Protein AF-A0A352RX66-F1 (afdb_monomer_lite)

Radius of gyration: 12.39 Å; chains: 1; bounding box: 28×32×24 Å

Secondary structure (DSSP, 8-state):
---TTTT-SS-----HHHHHHHHHHHHH---HHHHHHHSTT-PPPP----

Foldseek 3Di:
DDDPPPPDPDDDPDDVLQAVLLVCCVPPVDDPVRSCVVVPPYHHDNPPDD

Structure (mmCIF, N/CA/C/O backbone):
data_AF-A0A352RX66-F1
#
_entry.id   AF-A0A352RX66-F1
#
loop_
_atom_site.group_PDB
_atom_site.id
_atom_site.type_symbol
_atom_site.label_atom_id
_atom_site.label_alt_id
_atom_site.label_comp_id
_atom_site.label_asym_id
_atom_site.label_entity_id
_atom_site.label_seq_id
_atom_site.pdbx_PDB_ins_code
_atom_site.Cartn_x
_atom_site.Cartn_y
_atom_site.Cartn_z
_atom_site.occupancy
_atom_site.B_iso_or_equiv
_atom_site.auth_seq_id
_atom_site.auth_comp_id
_atom_site.auth_asym_id
_atom_site.auth_atom_id
_atom_site.pdbx_PDB_model_num
ATOM 1 N N . GLN A 1 1 ? -17.185 5.055 12.630 1.00 59.59 1 GLN A N 1
ATOM 2 C CA . GLN A 1 1 ? -16.172 4.389 11.783 1.00 59.59 1 GLN A CA 1
ATOM 3 C C . GLN A 1 1 ? -14.958 5.311 11.691 1.00 59.59 1 GLN A C 1
ATOM 5 O O . GLN A 1 1 ? -15.114 6.428 11.214 1.00 59.59 1 GLN A O 1
ATOM 10 N N . ALA A 1 2 ? -13.796 4.917 12.221 1.00 67.69 2 ALA A N 1
ATOM 11 C CA . ALA A 1 2 ? -12.577 5.727 12.130 1.00 67.69 2 ALA A CA 1
ATOM 12 C C . ALA A 1 2 ? -11.960 5.566 10.731 1.00 67.69 2 ALA A C 1
ATOM 14 O O . ALA A 1 2 ? -11.838 4.440 10.250 1.00 67.69 2 ALA A O 1
ATOM 15 N N . SER A 1 3 ? -11.613 6.668 10.059 1.00 75.69 3 SER A N 1
ATOM 16 C CA . SER A 1 3 ? -10.874 6.605 8.790 1.00 75.69 3 SER A CA 1
ATOM 17 C C . SER A 1 3 ? -9.367 6.659 9.067 1.00 75.69 3 SER A C 1
ATOM 19 O O . SER A 1 3 ? -8.921 7.270 10.036 1.00 75.69 3 SER A O 1
ATOM 21 N N . LEU A 1 4 ? -8.576 5.985 8.234 1.00 78.25 4 LEU A N 1
ATOM 22 C CA . LEU A 1 4 ? -7.137 5.783 8.451 1.00 78.25 4 LEU A CA 1
ATOM 23 C C . LEU A 1 4 ? -6.331 7.093 8.534 1.00 78.25 4 LEU A C 1
ATOM 25 O O . LEU A 1 4 ? -5.261 7.119 9.131 1.00 78.25 4 LEU A O 1
ATOM 29 N N . ASN A 1 5 ? -6.862 8.172 7.955 1.00 84.00 5 ASN A N 1
ATOM 30 C CA . ASN A 1 5 ? -6.203 9.472 7.867 1.00 84.00 5 ASN A CA 1
A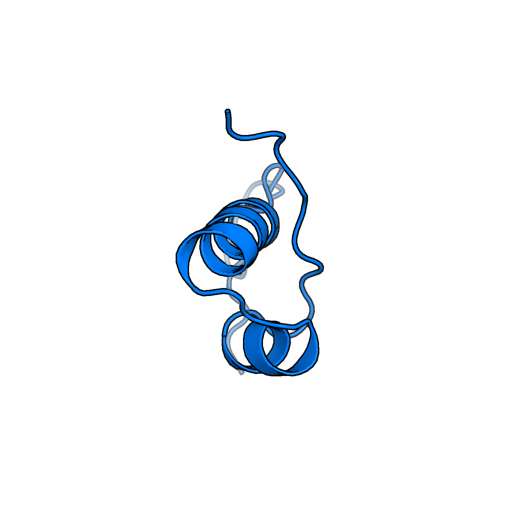TOM 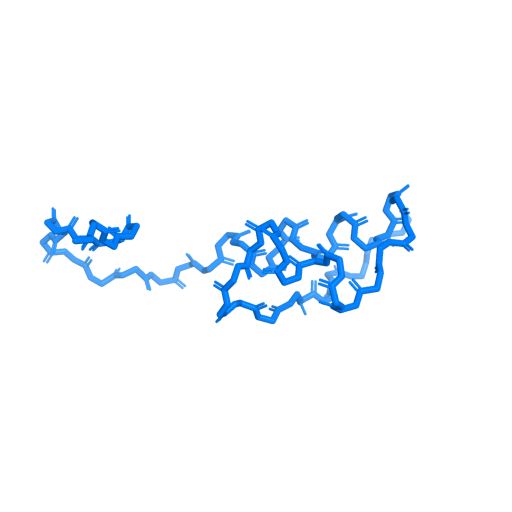31 C C . ASN A 1 5 ? -6.941 10.564 8.661 1.00 84.00 5 ASN A C 1
ATOM 33 O O . ASN A 1 5 ? -6.734 11.745 8.389 1.00 84.00 5 ASN A O 1
ATOM 37 N N . GLN A 1 6 ? -7.810 10.197 9.613 1.00 83.44 6 GLN A N 1
ATOM 38 C CA . GLN A 1 6 ? -8.420 11.195 10.498 1.00 83.44 6 GLN A CA 1
ATOM 39 C C . GLN A 1 6 ? -7.367 11.844 11.407 1.00 83.44 6 GLN A C 1
ATOM 41 O O . GLN A 1 6 ? -6.361 11.220 11.746 1.00 83.44 6 GLN A O 1
ATOM 46 N N . ASN A 1 7 ? -7.642 13.075 11.850 1.00 86.88 7 ASN A N 1
ATOM 47 C CA . ASN A 1 7 ? -6.823 13.830 12.812 1.00 86.88 7 ASN A CA 1
ATOM 48 C C . ASN A 1 7 ? -5.393 14.122 12.324 1.00 86.88 7 ASN A C 1
ATOM 50 O O . ASN A 1 7 ? -4.432 14.026 13.085 1.00 86.88 7 ASN A O 1
ATOM 54 N N . ARG A 1 8 ? -5.243 14.443 11.037 1.00 82.50 8 ARG A N 1
ATOM 55 C CA . ARG A 1 8 ? -3.974 14.895 10.459 1.00 82.50 8 ARG A CA 1
ATOM 56 C C . ARG A 1 8 ? -4.059 16.393 10.203 1.00 82.50 8 ARG A C 1
ATOM 58 O O . ARG A 1 8 ? -4.976 16.833 9.519 1.00 82.50 8 ARG A O 1
ATOM 65 N N . ASP A 1 9 ? -3.068 17.141 10.675 1.00 89.19 9 ASP A N 1
ATOM 66 C CA . ASP A 1 9 ? -2.960 18.582 10.399 1.00 89.19 9 ASP A CA 1
ATOM 67 C C . ASP A 1 9 ? -2.514 18.875 8.952 1.00 89.19 9 ASP A C 1
ATOM 69 O O . ASP A 1 9 ? -2.680 19.984 8.453 1.00 89.19 9 ASP A O 1
ATOM 73 N N . TYR A 1 10 ? -1.971 17.866 8.257 1.00 86.69 10 TYR A N 1
ATOM 74 C CA . TYR A 1 10 ? -1.438 17.964 6.896 1.00 86.69 10 TYR A CA 1
ATOM 75 C C . TYR A 1 10 ? -2.002 16.879 5.969 1.00 86.69 10 TYR A C 1
ATOM 77 O O . TYR A 1 10 ? -2.256 15.753 6.420 1.00 86.69 10 TYR A O 1
ATOM 85 N N . PRO A 1 11 ? -2.144 17.173 4.660 1.00 84.19 11 PRO A N 1
ATOM 86 C CA . PRO A 1 11 ? -2.637 16.208 3.687 1.00 84.19 11 PRO A CA 1
ATOM 87 C C . PRO A 1 11 ? -1.696 15.006 3.554 1.00 84.19 11 PRO A C 1
ATOM 89 O O . PRO A 1 11 ? -0.469 15.126 3.582 1.00 84.19 11 PRO A O 1
ATOM 92 N N . VAL A 1 12 ? -2.281 13.824 3.364 1.00 85.19 12 VAL A N 1
ATOM 93 C CA . VAL A 1 12 ? -1.523 12.604 3.073 1.00 85.19 12 VAL A CA 1
ATOM 94 C C . VAL A 1 12 ? -1.154 12.599 1.595 1.00 85.19 12 VAL A C 1
ATOM 96 O O . VAL A 1 12 ? -2.021 12.494 0.735 1.00 85.19 12 VAL A O 1
ATOM 99 N N . LEU A 1 13 ? 0.142 12.701 1.308 1.00 86.38 13 LEU A N 1
ATOM 100 C CA . LEU A 1 13 ? 0.663 12.734 -0.064 1.00 86.38 13 LEU A CA 1
ATOM 101 C C . LEU A 1 13 ? 1.022 11.345 -0.613 1.00 86.38 13 LEU A C 1
ATOM 103 O O . LEU A 1 13 ? 1.281 11.204 -1.803 1.00 86.38 13 LEU A O 1
ATOM 107 N N . ASN A 1 14 ? 1.043 10.321 0.245 1.00 81.69 14 ASN A N 1
ATOM 108 C CA . ASN A 1 14 ? 1.474 8.969 -0.106 1.00 81.69 14 ASN A CA 1
ATOM 109 C C . ASN A 1 14 ? 0.398 7.939 0.242 1.00 81.69 14 ASN A C 1
ATOM 111 O O . ASN A 1 14 ? 0.075 7.746 1.416 1.00 81.69 14 ASN A O 1
ATOM 115 N N . ASP A 1 15 ? -0.107 7.232 -0.770 1.00 87.31 15 ASP A N 1
ATOM 116 C CA . ASP A 1 15 ? -0.984 6.076 -0.577 1.00 87.31 15 ASP A CA 1
ATOM 117 C C . ASP A 1 15 ? -0.156 4.785 -0.475 1.00 87.31 15 ASP A C 1
ATOM 119 O O . ASP A 1 15 ? 0.096 4.080 -1.455 1.00 87.31 15 ASP A O 1
ATOM 123 N N . TYR A 1 16 ? 0.274 4.465 0.746 1.00 90.19 16 TYR A N 1
ATOM 124 C CA . TYR A 1 16 ? 1.019 3.236 1.027 1.00 90.19 16 TYR A CA 1
ATOM 125 C C . TYR A 1 16 ? 0.213 1.964 0.754 1.00 90.19 16 TYR A C 1
ATOM 127 O O . TYR A 1 16 ? 0.799 0.927 0.44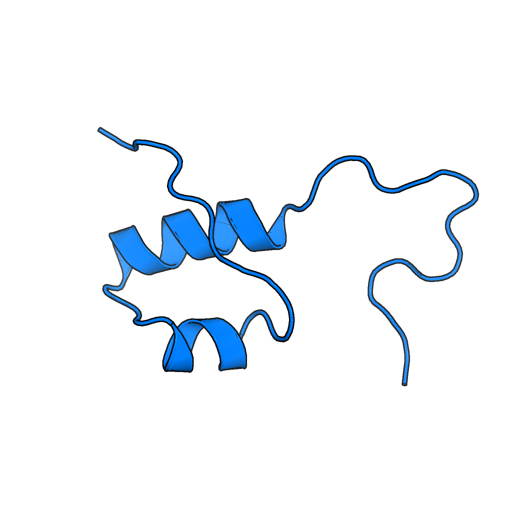7 1.00 90.19 16 TYR A O 1
ATOM 135 N N . ARG A 1 17 ? -1.122 2.015 0.829 1.00 92.44 17 ARG A N 1
ATOM 136 C CA . ARG A 1 17 ? -1.974 0.843 0.582 1.00 92.44 17 ARG A CA 1
ATOM 137 C C . ARG A 1 17 ? -1.929 0.458 -0.893 1.00 92.44 17 ARG A C 1
ATOM 139 O O . ARG A 1 17 ? -1.940 -0.728 -1.209 1.00 92.44 17 ARG A O 1
ATOM 146 N N . ALA A 1 18 ? -1.802 1.439 -1.787 1.00 93.25 18 ALA A N 1
ATOM 147 C CA . ALA A 1 18 ? -1.638 1.182 -3.212 1.00 93.25 18 ALA A CA 1
ATOM 148 C C . ALA A 1 18 ? -0.316 0.450 -3.495 1.00 93.25 18 ALA A C 1
ATOM 150 O O . ALA A 1 18 ? -0.304 -0.532 -4.239 1.00 93.25 18 ALA A O 1
ATOM 151 N N . VAL A 1 19 ? 0.778 0.883 -2.858 1.00 94.00 19 VAL A N 1
ATOM 152 C CA . VAL A 1 19 ? 2.107 0.260 -2.988 1.00 94.00 19 VAL A CA 1
ATOM 153 C C . VAL A 1 19 ? 2.113 -1.155 -2.406 1.00 94.00 19 VAL A C 1
ATOM 155 O O . VAL A 1 19 ? 2.481 -2.103 -3.097 1.00 94.00 19 VAL A O 1
ATOM 158 N N . LEU A 1 20 ? 1.648 -1.325 -1.164 1.00 95.56 20 LEU A N 1
ATOM 159 C CA . LEU A 1 20 ? 1.576 -2.639 -0.515 1.00 95.56 20 LEU A CA 1
ATOM 160 C C . LEU A 1 20 ? 0.645 -3.597 -1.268 1.00 95.56 20 LEU A C 1
ATOM 162 O O . LEU A 1 20 ? 0.962 -4.776 -1.399 1.00 95.56 20 LEU A O 1
ATOM 166 N N . GLY A 1 21 ? -0.460 -3.100 -1.830 1.00 95.69 21 GLY A N 1
ATOM 167 C CA . GLY A 1 21 ? -1.342 -3.888 -2.688 1.00 95.69 21 GLY A CA 1
ATOM 168 C C . GLY A 1 21 ? -0.635 -4.423 -3.937 1.00 95.69 21 GLY A C 1
ATOM 169 O O . GLY A 1 21 ? -0.837 -5.580 -4.297 1.00 95.69 21 GLY A O 1
ATOM 170 N N . GLY A 1 22 ? 0.234 -3.625 -4.568 1.00 94.50 22 GLY A N 1
ATOM 171 C CA . GLY A 1 22 ? 1.065 -4.067 -5.693 1.00 94.50 22 GLY A CA 1
ATOM 172 C C . GLY A 1 22 ? 2.052 -5.167 -5.304 1.00 94.50 22 GLY A C 1
ATOM 173 O O . GLY A 1 22 ? 2.155 -6.189 -5.985 1.00 94.50 22 GLY A O 1
ATOM 174 N N . VAL A 1 23 ? 2.713 -5.007 -4.154 1.00 95.44 23 VAL A N 1
ATOM 175 C CA . VAL A 1 23 ? 3.602 -6.033 -3.587 1.00 95.44 23 VAL A CA 1
ATOM 176 C C . VAL A 1 23 ? 2.827 -7.325 -3.308 1.00 95.44 23 VAL A C 1
ATOM 178 O O . VAL A 1 23 ? 3.260 -8.402 -3.709 1.00 95.44 23 VAL A O 1
ATOM 181 N N . PHE A 1 24 ? 1.653 -7.245 -2.675 1.00 95.69 24 PHE A N 1
ATOM 182 C CA . PHE A 1 24 ? 0.858 -8.424 -2.311 1.00 95.69 24 PHE A CA 1
ATOM 183 C C . PHE A 1 24 ? 0.288 -9.146 -3.531 1.00 95.69 24 PHE A C 1
ATOM 185 O O . PHE A 1 24 ? 0.287 -10.377 -3.563 1.00 95.69 24 PHE A O 1
ATOM 192 N N . ARG A 1 25 ? -0.131 -8.400 -4.562 1.00 95.19 25 ARG A N 1
ATOM 193 C CA . ARG A 1 25 ? -0.493 -8.968 -5.865 1.00 95.19 25 ARG A CA 1
ATOM 194 C C . ARG A 1 25 ? 0.641 -9.832 -6.411 1.00 95.19 25 ARG A C 1
ATOM 196 O O . ARG A 1 25 ? 0.402 -10.962 -6.823 1.00 95.19 25 ARG A O 1
ATOM 203 N N . ARG A 1 26 ? 1.870 -9.307 -6.402 1.00 93.62 26 ARG A N 1
ATOM 204 C CA . ARG A 1 26 ? 3.041 -9.978 -6.977 1.00 93.62 26 ARG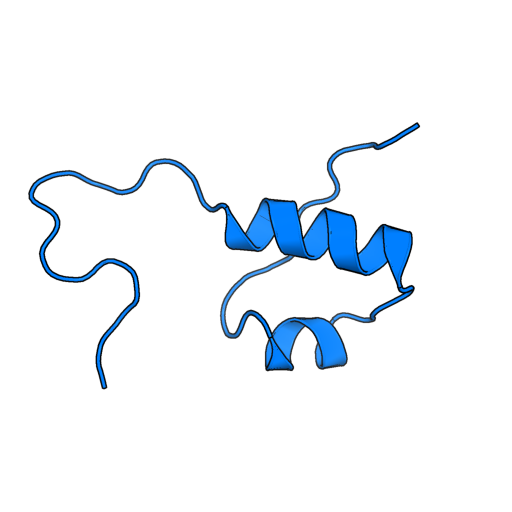 A CA 1
ATOM 205 C C . ARG A 1 26 ? 3.498 -11.179 -6.152 1.00 93.62 26 ARG A C 1
ATOM 207 O O . ARG A 1 26 ? 3.743 -12.230 -6.734 1.00 93.62 26 ARG A O 1
ATOM 214 N N . LEU A 1 27 ? 3.614 -11.025 -4.832 1.00 94.56 27 LEU A N 1
ATOM 215 C CA . LEU A 1 27 ? 4.148 -12.065 -3.945 1.00 94.56 27 LEU A CA 1
ATOM 216 C C . LEU A 1 27 ? 3.170 -13.224 -3.726 1.00 94.56 27 LEU A C 1
ATOM 218 O O . LEU A 1 27 ? 3.599 -14.368 -3.615 1.00 94.56 27 LEU A O 1
ATOM 222 N N . TYR A 1 28 ? 1.867 -12.936 -3.666 1.00 94.75 28 TYR A N 1
ATOM 223 C CA . TYR A 1 28 ? 0.849 -13.917 -3.271 1.00 94.75 28 TYR A CA 1
ATOM 224 C C . TYR A 1 28 ? -0.177 -14.227 -4.370 1.00 94.75 28 TYR A C 1
ATOM 226 O O . TYR A 1 28 ? -1.104 -15.001 -4.136 1.00 94.75 28 TYR A O 1
ATOM 234 N N . GLY A 1 29 ? -0.055 -13.620 -5.556 1.00 93.81 29 GLY A N 1
ATOM 235 C CA . GLY A 1 29 ? -0.983 -13.846 -6.669 1.00 93.81 29 GLY A CA 1
ATOM 236 C C . GLY A 1 29 ? -2.419 -13.416 -6.358 1.00 93.81 29 GLY A C 1
ATOM 237 O O . GLY A 1 29 ? -3.365 -14.053 -6.818 1.00 93.81 29 GLY A O 1
ATOM 238 N N . LEU A 1 30 ? -2.603 -12.388 -5.522 1.00 95.31 30 LEU A N 1
ATOM 239 C CA . LEU A 1 30 ? -3.939 -11.908 -5.165 1.00 95.31 30 LEU A CA 1
ATOM 240 C C . LEU A 1 30 ? -4.577 -11.154 -6.332 1.00 95.31 30 LEU A C 1
ATOM 242 O O . LEU A 1 30 ? -3.949 -10.283 -6.934 1.00 95.31 30 LEU A O 1
ATOM 246 N N . ASP A 1 31 ? -5.842 -11.453 -6.602 1.00 94.19 31 ASP A N 1
ATOM 247 C CA . ASP A 1 31 ? -6.674 -10.672 -7.510 1.00 94.19 31 ASP A CA 1
ATOM 248 C C . ASP A 1 31 ? -7.264 -9.429 -6.818 1.00 94.19 31 ASP A C 1
ATOM 250 O O . ASP A 1 31 ? -7.093 -9.198 -5.615 1.00 94.19 31 ASP A O 1
ATOM 254 N N . ASP A 1 32 ? -7.966 -8.606 -7.597 1.00 93.00 32 ASP A N 1
ATOM 255 C CA . ASP A 1 32 ? -8.525 -7.336 -7.129 1.00 93.00 32 ASP A CA 1
ATOM 256 C C . ASP A 1 32 ? -9.586 -7.542 -6.040 1.00 93.00 32 ASP A C 1
ATOM 258 O O . ASP A 1 32 ? -9.672 -6.750 -5.101 1.00 93.00 32 ASP A O 1
ATOM 262 N N . ALA A 1 33 ? -10.362 -8.626 -6.126 1.00 95.19 33 ALA A N 1
ATOM 263 C CA . ALA A 1 33 ? -11.393 -8.944 -5.146 1.00 95.19 33 ALA A CA 1
ATOM 264 C C . ALA A 1 33 ? -10.772 -9.263 -3.781 1.00 95.19 33 ALA A C 1
ATOM 266 O O . ALA A 1 33 ? -11.231 -8.766 -2.751 1.00 95.19 33 ALA A O 1
ATOM 267 N N . ARG A 1 34 ? -9.694 -10.052 -3.765 1.00 95.44 34 ARG A N 1
ATOM 268 C CA . ARG A 1 34 ? -9.006 -10.441 -2.533 1.00 95.44 34 ARG A CA 1
ATOM 269 C C . ARG A 1 34 ? -8.168 -9.299 -1.962 1.00 95.44 34 ARG A C 1
ATOM 271 O O . ARG A 1 34 ? -8.117 -9.131 -0.746 1.00 95.44 34 ARG A O 1
ATOM 278 N N . LEU A 1 35 ? -7.591 -8.453 -2.815 1.00 95.44 35 LEU A N 1
ATOM 279 C CA . LEU A 1 35 ? -6.937 -7.214 -2.384 1.00 95.44 35 LEU A CA 1
ATOM 280 C C . LEU A 1 35 ? -7.925 -6.220 -1.765 1.00 95.44 35 LEU A C 1
ATOM 282 O O . LEU A 1 35 ? -7.597 -5.604 -0.753 1.00 95.44 35 LEU A O 1
ATOM 286 N N . ALA A 1 36 ? -9.141 -6.102 -2.304 1.00 94.75 36 ALA A N 1
ATOM 287 C CA . ALA A 1 36 ? -10.171 -5.216 -1.761 1.00 94.75 36 ALA A CA 1
ATOM 288 C C . ALA A 1 36 ? -10.632 -5.611 -0.346 1.00 94.75 36 ALA A C 1
ATOM 290 O O . ALA A 1 36 ? -11.079 -4.746 0.406 1.00 94.75 36 ALA A O 1
ATOM 291 N N . GLN A 1 37 ? -10.484 -6.882 0.049 1.00 94.75 37 GLN A N 1
ATOM 292 C CA . GLN A 1 37 ? -10.764 -7.327 1.421 1.00 94.75 37 GLN A CA 1
ATOM 293 C C . GLN A 1 37 ? -9.733 -6.797 2.430 1.00 94.75 37 GLN A C 1
ATOM 295 O O . GLN A 1 37 ? -10.081 -6.520 3.575 1.00 94.75 37 GLN A O 1
ATOM 300 N N . VAL A 1 38 ? -8.475 -6.629 2.011 1.00 93.19 38 VAL A N 1
ATOM 301 C CA . VAL A 1 38 ? -7.380 -6.141 2.868 1.00 93.19 38 VAL A CA 1
ATOM 302 C C . VAL A 1 38 ? -7.273 -4.616 2.810 1.00 93.19 38 VAL A C 1
ATOM 304 O O . VAL A 1 38 ? -7.134 -3.946 3.834 1.00 93.19 38 VAL A O 1
ATOM 307 N N . PHE A 1 39 ? -7.376 -4.052 1.605 1.00 92.75 39 PHE A N 1
ATOM 308 C CA . PHE A 1 39 ? -7.272 -2.621 1.334 1.00 92.75 39 PHE A CA 1
ATOM 309 C C . PHE A 1 39 ? -8.543 -2.076 0.661 1.00 92.75 39 PHE A C 1
ATOM 311 O O . PHE A 1 39 ? -8.499 -1.638 -0.492 1.00 92.75 39 PHE A O 1
ATOM 318 N N . PRO A 1 40 ? -9.687 -2.042 1.371 1.00 91.00 40 PRO A N 1
ATOM 319 C CA . PRO A 1 40 ? -10.929 -1.527 0.807 1.00 91.00 40 PRO A CA 1
ATOM 320 C C . PRO A 1 40 ? -10.776 -0.074 0.350 1.00 91.00 40 PRO A C 1
ATOM 322 O O . PRO A 1 40 ? -10.160 0.743 1.041 1.00 91.00 40 PRO A O 1
ATOM 325 N N . GLY A 1 41 ? -11.324 0.231 -0.830 1.00 88.12 41 GLY A N 1
ATOM 326 C CA . GLY A 1 41 ? -11.291 1.567 -1.433 1.00 88.12 41 GLY A CA 1
ATOM 327 C C . GLY A 1 41 ? -9.939 1.993 -2.016 1.00 88.12 41 GLY A C 1
ATOM 328 O O . GLY A 1 41 ? -9.819 3.131 -2.461 1.00 88.12 41 GLY A O 1
ATOM 329 N N . THR A 1 42 ? -8.936 1.110 -2.044 1.00 90.06 42 THR A N 1
ATOM 330 C CA . THR A 1 42 ? -7.629 1.393 -2.646 1.00 90.06 42 THR A CA 1
ATOM 331 C C . THR A 1 42 ? -7.407 0.533 -3.886 1.00 90.06 42 THR A C 1
ATOM 333 O O . THR A 1 42 ? -7.619 -0.676 -3.860 1.00 90.06 42 THR A O 1
ATOM 336 N N . ARG A 1 43 ? -6.918 1.143 -4.971 1.00 9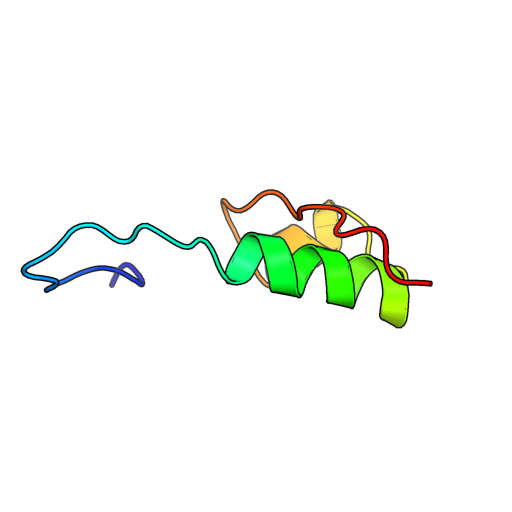0.31 43 ARG A N 1
ATOM 337 C CA . ARG A 1 43 ? -6.433 0.409 -6.145 1.00 90.31 43 ARG A CA 1
ATOM 338 C C . ARG A 1 43 ? -4.942 0.125 -5.980 1.00 90.31 43 ARG A C 1
ATOM 340 O O . ARG A 1 43 ? -4.161 1.051 -5.773 1.00 90.31 43 ARG A O 1
ATOM 347 N N . SER A 1 44 ? -4.545 -1.142 -6.086 1.00 91.56 44 SER A N 1
ATOM 348 C CA . SER A 1 44 ? -3.130 -1.522 -6.074 1.00 91.56 44 SER A CA 1
ATOM 349 C C . SER A 1 44 ? -2.386 -0.869 -7.236 1.00 91.56 44 SER A C 1
ATOM 351 O O . SER A 1 44 ? -2.884 -0.852 -8.363 1.00 91.56 44 SER A O 1
ATOM 353 N N . ARG A 1 45 ? -1.178 -0.377 -6.973 1.00 92.25 45 ARG A N 1
ATOM 354 C CA . ARG A 1 45 ? -0.284 0.180 -7.984 1.00 92.25 45 ARG A CA 1
ATOM 355 C C . ARG A 1 45 ? 0.791 -0.842 -8.315 1.00 92.25 45 ARG A C 1
ATOM 357 O O . ARG A 1 45 ? 1.491 -1.291 -7.414 1.00 92.25 45 ARG A O 1
ATOM 364 N N . ASP A 1 46 ? 0.940 -1.168 -9.593 1.00 88.94 46 ASP A N 1
ATOM 365 C CA . ASP A 1 46 ? 2.128 -1.888 -10.041 1.00 88.94 46 ASP A CA 1
ATOM 366 C C . ASP A 1 46 ? 3.345 -0.961 -9.937 1.00 88.94 46 ASP A C 1
ATOM 368 O O . ASP A 1 46 ? 3.319 0.184 -10.399 1.00 88.94 46 ASP A O 1
ATOM 372 N N . ILE A 1 47 ? 4.378 -1.450 -9.263 1.00 89.50 47 ILE A N 1
ATOM 373 C CA . ILE A 1 47 ? 5.617 -0.727 -8.984 1.00 89.50 47 ILE A CA 1
ATOM 374 C C . ILE A 1 47 ? 6.818 -1.327 -9.731 1.00 89.50 47 ILE A C 1
ATOM 376 O O . ILE A 1 47 ? 7.939 -0.894 -9.491 1.00 89.50 47 ILE A O 1
ATOM 380 N N . GLY A 1 48 ? 6.599 -2.289 -10.640 1.00 89.25 48 GLY A N 1
ATOM 381 C CA . GLY A 1 48 ? 7.638 -2.788 -11.546 1.00 89.25 48 GLY A CA 1
ATOM 382 C C . GLY A 1 48 ? 8.791 -3.507 -10.840 1.00 89.25 48 GLY A C 1
ATOM 383 O O . GLY A 1 48 ? 9.949 -3.271 -11.172 1.00 89.25 48 GLY A O 1
ATOM 384 N N . LEU A 1 49 ? 8.484 -4.351 -9.847 1.00 86.50 49 LEU A N 1
ATOM 385 C CA . LEU A 1 49 ? 9.498 -5.153 -9.149 1.00 86.50 49 LEU A CA 1
ATOM 386 C C . LEU A 1 49 ? 10.121 -6.192 -10.097 1.00 86.50 49 LEU A C 1
ATOM 388 O O . LEU A 1 49 ? 9.384 -6.961 -10.725 1.00 86.50 49 LEU A O 1
ATOM 392 N N . VAL A 1 50 ? 11.459 -6.207 -10.155 1.00 83.25 50 VAL A N 1
ATOM 393 C CA . VAL A 1 50 ? 12.297 -7.116 -10.964 1.00 83.25 50 VAL A CA 1
ATOM 394 C C . VAL A 1 50 ? 12.793 -8.314 -10.169 1.00 83.25 50 VAL A C 1
ATOM 396 O O . VAL A 1 50 ? 13.056 -8.149 -8.956 1.00 83.25 50 VAL A O 1
#

pLDDT: mean 89.24, std 7.2, range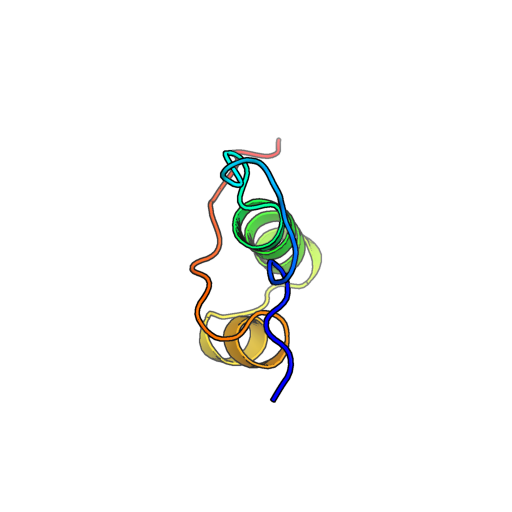 [59.59, 95.69]

Sequence (50 aa):
QASLNQNRDYPVLNDYRAVLGGVFRRLYGLDDARLAQVFPGTRSRDIGLV